Protein AF-R7HQL2-F1 (afdb_monomer_lite)

Structure (mmCIF, N/CA/C/O backbone):
data_AF-R7HQL2-F1
#
_entry.id   AF-R7HQL2-F1
#
loop_
_atom_site.group_PDB
_atom_site.id
_atom_site.type_symbol
_atom_site.label_atom_id
_atom_site.label_alt_id
_atom_site.label_comp_id
_atom_site.label_asym_id
_atom_site.label_entity_id
_atom_site.label_seq_id
_atom_site.pdbx_PDB_ins_code
_atom_site.Cartn_x
_atom_site.Cartn_y
_atom_site.Cartn_z
_atom_site.occupancy
_atom_site.B_iso_or_equiv
_atom_site.auth_seq_id
_atom_site.auth_comp_id
_atom_site.auth_asym_id
_atom_site.auth_atom_id
_atom_site.pdbx_PDB_model_num
ATOM 1 N N . MET A 1 1 ? 19.758 -9.794 13.393 1.00 43.59 1 MET A N 1
ATOM 2 C CA . MET A 1 1 ? 19.597 -8.686 12.432 1.00 43.59 1 MET A CA 1
ATOM 3 C C . MET A 1 1 ? 18.324 -8.993 11.682 1.00 43.59 1 MET A C 1
ATOM 5 O O . MET A 1 1 ? 18.218 -10.120 11.219 1.00 43.59 1 MET A O 1
ATOM 9 N N . SER A 1 2 ? 17.341 -8.094 11.691 1.00 53.44 2 SER A N 1
ATOM 10 C CA . SER A 1 2 ? 16.183 -8.263 10.809 1.00 53.44 2 SER A CA 1
ATOM 11 C C . SER A 1 2 ? 16.624 -7.909 9.401 1.00 53.44 2 SER A C 1
ATOM 13 O O . SER A 1 2 ? 17.198 -6.835 9.225 1.00 53.44 2 SER A O 1
ATOM 15 N N . ASN A 1 3 ? 16.401 -8.800 8.438 1.00 67.75 3 ASN A N 1
ATOM 16 C CA . ASN A 1 3 ? 16.536 -8.425 7.038 1.00 67.75 3 ASN A CA 1
ATOM 17 C C . ASN A 1 3 ? 15.423 -7.422 6.717 1.00 67.75 3 ASN A C 1
ATOM 19 O O . ASN A 1 3 ? 14.266 -7.624 7.100 1.00 67.75 3 ASN A O 1
ATOM 23 N N . ILE A 1 4 ? 15.805 -6.316 6.087 1.00 77.38 4 ILE A N 1
ATOM 24 C CA . ILE A 1 4 ? 14.865 -5.333 5.558 1.00 77.38 4 ILE A CA 1
ATOM 25 C C . ILE A 1 4 ? 14.249 -5.929 4.290 1.00 77.38 4 ILE A C 1
ATOM 27 O O . ILE A 1 4 ? 14.969 -6.489 3.460 1.00 77.38 4 ILE A O 1
ATOM 31 N N . CYS A 1 5 ? 12.928 -5.834 4.185 1.00 82.56 5 CYS A N 1
ATOM 32 C CA . CYS A 1 5 ? 12.165 -6.149 2.990 1.00 82.56 5 CYS A CA 1
ATOM 33 C C . CYS A 1 5 ? 11.564 -4.847 2.458 1.00 82.56 5 CYS A C 1
ATOM 35 O O . CYS A 1 5 ? 10.690 -4.254 3.104 1.00 82.56 5 CYS A O 1
ATOM 37 N N . ASP A 1 6 ? 12.049 -4.421 1.296 1.00 87.88 6 ASP A N 1
ATOM 38 C CA . ASP A 1 6 ? 11.462 -3.325 0.537 1.00 87.88 6 ASP A CA 1
ATOM 39 C C . ASP A 1 6 ? 10.371 -3.905 -0.351 1.00 87.88 6 ASP A C 1
ATOM 41 O O . ASP A 1 6 ? 10.589 -4.865 -1.082 1.00 87.88 6 ASP A O 1
ATOM 45 N N . THR A 1 7 ? 9.164 -3.365 -0.274 1.00 89.31 7 THR A N 1
ATOM 46 C CA . THR A 1 7 ? 8.042 -3.854 -1.074 1.00 89.31 7 THR A CA 1
ATOM 47 C C . THR A 1 7 ? 7.444 -2.713 -1.862 1.00 89.31 7 THR A C 1
ATOM 49 O O . THR A 1 7 ? 7.036 -1.707 -1.285 1.00 89.31 7 THR A O 1
ATOM 52 N N . GLN A 1 8 ? 7.366 -2.886 -3.177 1.00 91.00 8 GLN A N 1
ATOM 53 C CA . GLN A 1 8 ? 6.691 -1.944 -4.056 1.00 91.00 8 GLN A CA 1
ATOM 54 C C . GLN A 1 8 ? 5.278 -2.431 -4.342 1.00 91.00 8 GLN A C 1
ATOM 56 O O . GLN A 1 8 ? 5.103 -3.535 -4.855 1.00 91.00 8 GLN A O 1
ATOM 61 N N . TYR A 1 9 ? 4.294 -1.577 -4.081 1.00 91.31 9 TYR A N 1
ATOM 62 C CA . TYR A 1 9 ? 2.881 -1.824 -4.324 1.00 91.31 9 TYR A CA 1
ATOM 63 C C . TYR A 1 9 ? 2.376 -0.971 -5.480 1.00 91.31 9 TYR A C 1
ATOM 65 O O . TYR A 1 9 ? 2.745 0.192 -5.650 1.00 91.31 9 TYR A O 1
ATOM 73 N N . LYS A 1 10 ? 1.470 -1.560 -6.250 1.00 91.81 10 LYS A N 1
ATOM 74 C CA . LYS A 1 10 ? 0.679 -0.930 -7.297 1.00 91.81 10 LYS A CA 1
ATOM 75 C C . LYS A 1 10 ? -0.772 -1.301 -7.070 1.00 91.81 10 LYS A C 1
ATOM 77 O O . LYS A 1 10 ? -1.155 -2.467 -7.155 1.00 91.81 10 LYS A O 1
ATOM 82 N N . VAL A 1 11 ? -1.573 -0.294 -6.763 1.00 91.75 11 VAL A N 1
ATOM 83 C CA . VAL A 1 11 ? -2.959 -0.454 -6.352 1.00 91.75 11 VAL A CA 1
ATOM 84 C C . VAL A 1 11 ? -3.874 0.187 -7.378 1.00 91.75 11 VAL A C 1
ATOM 86 O O . VAL A 1 11 ? -3.782 1.379 -7.681 1.00 91.75 11 VAL A O 1
ATOM 89 N N . ARG A 1 12 ? -4.786 -0.629 -7.900 1.00 91.31 12 ARG A N 1
ATOM 90 C CA . ARG A 1 12 ? -5.940 -0.188 -8.684 1.00 91.31 12 ARG A CA 1
ATOM 91 C C . ARG A 1 12 ? -7.206 -0.365 -7.874 1.00 91.31 12 ARG A C 1
ATOM 93 O O . ARG A 1 12 ? -7.220 -1.065 -6.873 1.00 91.31 12 ARG A O 1
ATOM 100 N N . GLY A 1 13 ? -8.282 0.257 -8.324 1.00 88.19 13 GLY A N 1
ATOM 101 C CA . GLY A 1 13 ? -9.580 0.081 -7.702 1.00 88.19 13 GLY A CA 1
ATOM 102 C C . GLY A 1 13 ? -10.579 1.131 -8.136 1.00 88.19 13 GLY A C 1
ATOM 103 O O . GLY A 1 13 ? -10.385 1.829 -9.136 1.00 88.19 13 GLY A O 1
ATOM 104 N N . SER A 1 14 ? -11.654 1.263 -7.366 1.00 89.31 14 SER A N 1
ATOM 105 C CA . SER A 1 14 ? -12.582 2.372 -7.561 1.00 89.31 14 SER A CA 1
ATOM 106 C C . SER A 1 14 ? -11.877 3.710 -7.304 1.00 89.31 14 SER A C 1
ATOM 108 O O . SER A 1 14 ? -11.032 3.839 -6.415 1.00 89.31 14 SER A O 1
ATOM 110 N N . HIS A 1 15 ? -12.261 4.750 -8.050 1.00 88.38 15 HIS A N 1
ATOM 111 C CA . HIS A 1 15 ? -11.714 6.095 -7.844 1.00 88.38 15 HIS A CA 1
ATOM 112 C C . HIS A 1 15 ? -11.973 6.603 -6.417 1.00 88.38 15 HIS A C 1
ATOM 114 O O . HIS A 1 15 ? -11.171 7.358 -5.876 1.00 88.38 15 HIS A O 1
ATOM 120 N N . LYS A 1 16 ? -13.070 6.158 -5.790 1.00 90.50 16 LYS A N 1
ATOM 121 C CA . LYS A 1 16 ? -13.416 6.488 -4.407 1.00 90.50 16 LYS A CA 1
ATOM 122 C C . LYS A 1 16 ? -12.421 5.872 -3.421 1.00 90.50 16 LYS A C 1
ATOM 124 O O . LYS A 1 16 ? -11.8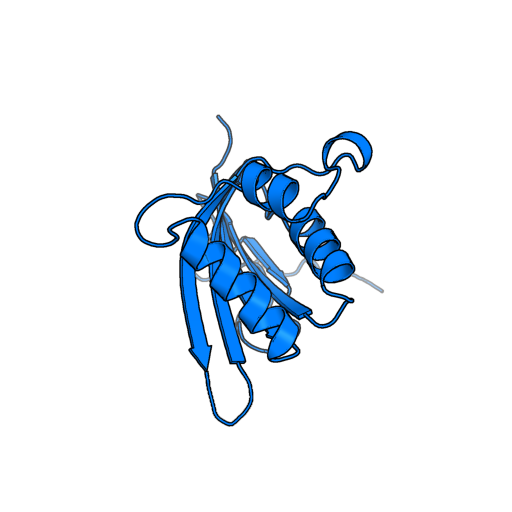84 6.608 -2.603 1.00 90.50 16 LYS A O 1
ATOM 129 N N . ALA A 1 17 ? -12.172 4.565 -3.508 1.00 91.19 17 ALA A N 1
ATOM 130 C CA . ALA A 1 17 ? -11.262 3.864 -2.603 1.00 91.19 17 ALA A CA 1
ATOM 131 C C . ALA A 1 17 ? -9.809 4.331 -2.785 1.00 91.19 17 ALA A C 1
ATOM 133 O O . ALA A 1 17 ? -9.117 4.594 -1.804 1.00 91.19 17 ALA A O 1
ATOM 134 N N . LEU A 1 18 ? -9.373 4.524 -4.035 1.00 91.62 18 LEU A N 1
ATOM 135 C CA . LEU A 1 18 ? -8.040 5.052 -4.337 1.00 91.62 18 LEU A CA 1
ATOM 136 C C . LEU A 1 18 ? -7.850 6.481 -3.830 1.00 91.62 18 LEU A C 1
ATOM 138 O O . LEU A 1 18 ? -6.831 6.783 -3.214 1.00 91.62 18 LEU A O 1
ATOM 142 N N . SER A 1 19 ? -8.833 7.354 -4.068 1.00 91.12 19 SER A N 1
ATOM 143 C CA . SER A 1 19 ? -8.766 8.741 -3.608 1.00 91.12 19 SER A CA 1
ATOM 144 C C . SER A 1 19 ? -8.792 8.826 -2.087 1.00 91.12 19 SER A C 1
ATOM 146 O O . SER A 1 19 ? -8.100 9.668 -1.526 1.00 91.12 19 SER A O 1
ATOM 148 N N . ASP A 1 20 ? -9.564 7.973 -1.408 1.00 93.62 20 ASP A N 1
ATOM 149 C CA . ASP A 1 20 ? -9.583 7.921 0.055 1.00 93.62 20 ASP A CA 1
ATOM 150 C C . ASP A 1 20 ? -8.202 7.558 0.613 1.00 93.62 20 ASP A C 1
ATOM 152 O O . ASP A 1 20 ? -7.626 8.331 1.380 1.00 93.62 20 ASP A O 1
ATOM 156 N N . LEU A 1 21 ? -7.617 6.454 0.134 1.00 93.50 21 LEU A N 1
ATOM 157 C CA . LEU A 1 21 ? -6.286 6.021 0.556 1.00 93.50 21 LEU A CA 1
ATOM 158 C C . LEU A 1 21 ? -5.217 7.079 0.246 1.00 93.50 21 LEU A C 1
ATOM 160 O O . LEU A 1 21 ? -4.428 7.437 1.121 1.00 93.50 21 LEU A O 1
ATOM 164 N N . TRP A 1 22 ? -5.214 7.639 -0.967 1.00 95.00 22 TRP A N 1
ATOM 165 C CA . TRP A 1 22 ? -4.268 8.689 -1.352 1.00 95.00 22 TRP A CA 1
ATOM 166 C C . TRP A 1 22 ? -4.394 9.946 -0.482 1.00 95.00 22 TRP A C 1
ATOM 168 O O . TRP A 1 22 ? -3.389 10.459 0.013 1.00 95.00 22 TRP A O 1
ATOM 178 N N . ASN A 1 23 ? -5.618 10.429 -0.248 1.00 94.00 23 ASN A N 1
ATOM 179 C CA . ASN A 1 23 ? -5.858 11.609 0.583 1.00 94.00 23 ASN A CA 1
ATOM 180 C C . ASN A 1 23 ? -5.416 11.378 2.033 1.00 94.00 23 ASN A C 1
ATOM 182 O O . ASN A 1 23 ? -4.849 12.285 2.647 1.00 94.00 23 ASN A O 1
ATOM 186 N N . THR A 1 24 ? -5.619 10.174 2.570 1.00 95.06 24 THR A N 1
ATOM 187 C CA . THR A 1 24 ? -5.125 9.789 3.898 1.00 95.06 24 THR A CA 1
ATOM 188 C C . THR A 1 24 ? -3.599 9.821 3.953 1.00 95.06 24 THR A C 1
ATOM 190 O O . THR A 1 24 ? -3.032 10.433 4.861 1.00 95.06 24 THR A O 1
ATOM 193 N N . LEU A 1 25 ? -2.911 9.249 2.960 1.00 94.19 25 LEU A N 1
ATOM 194 C CA . LEU A 1 25 ? -1.446 9.287 2.887 1.00 94.19 25 LEU A 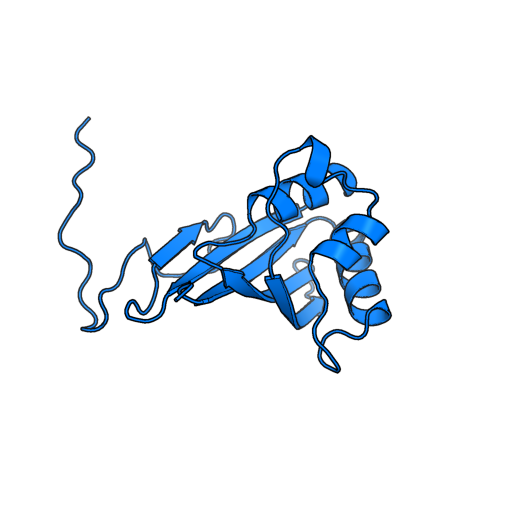CA 1
ATOM 195 C C . LEU A 1 25 ? -0.915 10.727 2.776 1.00 94.19 25 LEU A C 1
ATOM 197 O O . LEU A 1 25 ? 0.033 11.097 3.476 1.00 94.19 25 LEU A O 1
ATOM 201 N N . GLN A 1 26 ? -1.562 11.570 1.968 1.00 94.44 26 GLN A N 1
ATOM 202 C CA . GLN A 1 26 ? -1.248 12.999 1.862 1.00 94.44 26 GLN A CA 1
ATOM 203 C C . GLN A 1 26 ? -1.455 13.734 3.194 1.00 94.44 26 GLN A C 1
ATOM 205 O O . GLN A 1 26 ? -0.579 14.483 3.627 1.00 94.44 26 GLN A O 1
ATOM 210 N N . MET A 1 27 ? -2.565 13.480 3.896 1.00 94.50 27 MET A N 1
ATOM 211 C CA . MET A 1 27 ? -2.837 14.048 5.223 1.00 94.50 27 MET A CA 1
ATOM 212 C C . MET A 1 27 ? -1.770 13.640 6.246 1.00 94.50 27 MET A C 1
ATOM 214 O O . MET A 1 27 ? -1.367 14.439 7.095 1.00 94.50 27 MET A O 1
ATOM 218 N N . MET A 1 28 ? -1.282 12.403 6.151 1.00 94.00 28 MET A N 1
ATOM 219 C CA . MET A 1 28 ? -0.202 11.895 6.991 1.00 94.00 28 MET A CA 1
ATOM 220 C C . MET A 1 28 ? 1.179 12.415 6.585 1.00 94.00 28 MET A C 1
ATOM 222 O O . MET A 1 28 ? 2.119 12.248 7.360 1.00 94.00 28 MET A O 1
ATOM 226 N N . G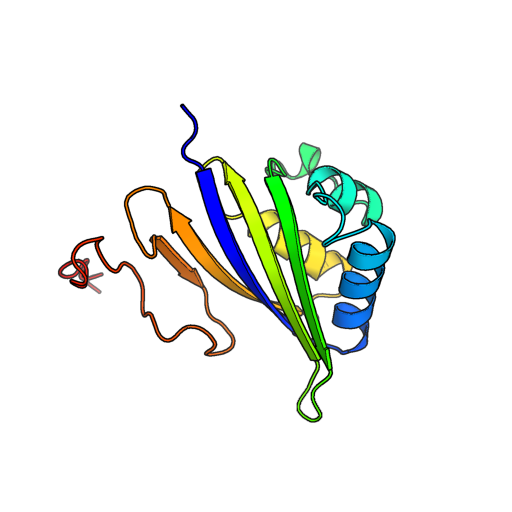LY A 1 29 ? 1.306 13.113 5.454 1.00 91.88 29 GLY A N 1
ATOM 227 C CA . GLY A 1 29 ? 2.545 13.735 4.992 1.00 91.88 29 GLY A CA 1
ATOM 228 C C . GLY A 1 29 ? 3.494 12.779 4.271 1.00 91.88 29 GLY A C 1
ATOM 229 O O . GLY A 1 29 ? 4.710 12.957 4.382 1.00 91.88 29 GLY A O 1
ATOM 230 N N . VAL A 1 30 ? 2.954 11.787 3.552 1.00 88.69 30 VAL A N 1
ATOM 231 C CA . VAL A 1 30 ? 3.740 10.907 2.672 1.00 88.69 30 VAL A CA 1
ATOM 232 C C . VAL A 1 30 ? 4.630 11.739 1.732 1.00 88.69 30 VAL A C 1
ATOM 234 O O . VAL A 1 30 ? 4.263 12.851 1.347 1.00 88.69 30 VAL A O 1
ATOM 237 N N . ASN A 1 31 ? 5.828 11.244 1.411 1.00 84.00 31 ASN A N 1
ATOM 238 C CA . ASN A 1 31 ? 6.910 11.937 0.680 1.00 84.00 31 ASN A CA 1
ATOM 239 C C . ASN A 1 31 ? 7.628 13.072 1.437 1.00 84.00 31 ASN A C 1
ATOM 241 O O . ASN A 1 31 ? 8.702 13.492 1.013 1.00 84.00 31 ASN A O 1
ATOM 245 N N . SER A 1 32 ? 7.076 13.580 2.545 1.00 87.50 32 SER A N 1
ATOM 246 C CA . SER A 1 32 ? 7.792 14.507 3.445 1.00 87.50 32 SER A CA 1
ATOM 247 C C . SER A 1 32 ? 8.340 13.808 4.688 1.00 87.50 32 SER A C 1
ATOM 249 O O . SER A 1 32 ? 9.317 14.266 5.279 1.00 87.50 32 SER A O 1
ATOM 251 N N . LYS A 1 33 ? 7.684 12.726 5.110 1.00 90.69 33 LYS A N 1
ATOM 252 C CA . LYS A 1 33 ? 8.097 11.855 6.209 1.00 90.69 33 LYS A CA 1
ATOM 253 C C . LYS A 1 33 ? 7.503 10.464 6.022 1.00 90.69 33 LYS A C 1
ATOM 255 O O . LYS A 1 33 ? 6.500 10.300 5.326 1.00 90.69 33 LYS A O 1
ATOM 260 N N . ASP A 1 34 ? 8.065 9.518 6.754 1.00 92.06 34 ASP A N 1
ATOM 261 C CA . ASP A 1 34 ? 7.591 8.143 6.775 1.00 92.06 34 ASP A CA 1
ATOM 262 C C . ASP A 1 34 ? 6.202 8.037 7.415 1.00 92.06 34 ASP A C 1
ATOM 264 O O . ASP A 1 34 ? 5.938 8.556 8.512 1.00 92.06 34 ASP A O 1
ATOM 268 N N . VAL A 1 35 ? 5.309 7.326 6.732 1.00 93.44 35 VAL A N 1
ATOM 269 C CA . VAL A 1 35 ? 3.974 6.989 7.224 1.00 93.44 35 VAL A CA 1
ATOM 270 C C . VAL A 1 35 ? 4.019 5.588 7.814 1.00 93.44 35 VAL A C 1
ATOM 272 O O . VAL A 1 35 ? 4.014 4.586 7.107 1.00 93.44 35 VAL A O 1
ATOM 275 N N . TYR A 1 36 ? 4.071 5.512 9.139 1.00 92.06 36 TYR A N 1
ATOM 276 C CA . TYR A 1 36 ? 4.098 4.239 9.853 1.00 92.06 36 TYR A CA 1
ATOM 277 C C . TYR A 1 36 ? 2.784 3.468 9.684 1.00 92.06 36 TYR A C 1
ATOM 279 O O . TYR A 1 36 ? 1.708 4.022 9.930 1.00 92.06 36 TYR A O 1
ATOM 287 N N . LEU A 1 37 ? 2.875 2.175 9.360 1.00 91.69 37 LEU A N 1
ATOM 288 C CA . LEU A 1 37 ? 1.705 1.330 9.088 1.00 91.69 37 LEU A CA 1
ATOM 289 C C . LEU A 1 37 ? 0.760 1.225 10.291 1.00 91.69 37 LEU A C 1
ATOM 291 O O . LEU A 1 37 ? -0.452 1.236 10.116 1.00 91.69 37 LEU A O 1
ATOM 295 N N . TYR A 1 38 ? 1.286 1.229 11.520 1.00 90.31 38 TYR A N 1
ATOM 296 C CA . TYR A 1 38 ? 0.442 1.214 12.720 1.00 90.31 38 TYR A CA 1
ATOM 297 C C . TYR A 1 38 ? -0.444 2.468 12.843 1.00 90.31 38 TYR A C 1
ATOM 299 O O . TYR A 1 38 ? -1.587 2.365 13.273 1.00 90.31 38 TYR A O 1
ATOM 307 N N . LYS A 1 39 ? 0.036 3.648 12.419 1.00 92.69 39 LYS A N 1
ATOM 308 C CA . LYS A 1 39 ? -0.775 4.881 12.422 1.00 92.69 39 LYS A CA 1
ATOM 309 C C . LYS A 1 39 ? -1.842 4.850 11.339 1.00 92.69 39 LYS A C 1
ATOM 311 O O . LYS A 1 39 ? -2.930 5.388 11.527 1.00 92.69 39 LYS A O 1
ATOM 316 N N . LEU A 1 40 ? -1.518 4.238 10.200 1.00 92.88 40 LEU A N 1
ATOM 317 C CA . LEU A 1 40 ? -2.477 4.014 9.128 1.00 92.88 40 LEU A CA 1
ATOM 318 C C . LEU A 1 40 ? -3.581 3.052 9.591 1.00 92.88 40 LEU A C 1
ATOM 320 O O . LEU A 1 40 ? -4.758 3.343 9.399 1.00 92.88 40 LEU A O 1
ATOM 324 N N . ALA A 1 41 ? -3.214 1.975 10.290 1.00 91.38 41 ALA A N 1
ATOM 325 C CA . ALA A 1 41 ? -4.159 1.057 10.918 1.00 91.38 41 ALA A CA 1
ATOM 326 C C . ALA A 1 41 ? -5.077 1.760 11.930 1.00 91.38 41 ALA A C 1
ATOM 328 O O . ALA A 1 41 ? -6.293 1.602 11.859 1.00 91.38 41 ALA A O 1
ATOM 329 N N . GLU A 1 42 ? -4.517 2.585 12.824 1.00 92.12 42 GLU A N 1
ATOM 330 C CA . GLU A 1 42 ? -5.289 3.383 13.789 1.00 92.12 42 GLU A CA 1
ATOM 331 C C . GLU A 1 42 ? -6.284 4.324 13.096 1.00 92.12 42 GLU A C 1
ATOM 333 O O . GLU A 1 42 ? -7.421 4.456 13.548 1.00 92.12 42 GLU A O 1
ATOM 338 N N . HIS A 1 43 ? -5.886 4.951 11.984 1.00 93.00 43 HIS A N 1
ATOM 339 C CA . HIS A 1 43 ? -6.756 5.846 11.218 1.00 93.00 43 HIS A CA 1
ATOM 340 C C . HIS A 1 43 ? -7.964 5.120 10.616 1.00 93.00 43 HIS A C 1
ATOM 342 O O . HIS A 1 43 ? -9.078 5.636 10.670 1.00 93.00 43 HIS A O 1
ATOM 348 N N . TYR A 1 44 ? -7.748 3.914 10.087 1.00 91.62 44 TYR A N 1
ATOM 349 C CA . TYR A 1 44 ? -8.803 3.078 9.512 1.00 91.62 44 TYR A CA 1
ATOM 350 C C . TYR A 1 44 ? -9.539 2.208 10.546 1.00 91.62 44 TYR A C 1
ATOM 352 O O . TYR A 1 44 ? -10.490 1.513 10.194 1.00 91.62 44 TYR A O 1
ATOM 360 N N . GLY A 1 45 ? -9.142 2.258 11.823 1.00 90.94 45 GLY A N 1
ATOM 361 C CA . GLY A 1 45 ? -9.752 1.470 12.897 1.00 90.94 45 GLY A CA 1
ATOM 362 C C . GLY A 1 45 ? -9.482 -0.036 12.796 1.00 90.94 45 GLY A C 1
ATOM 363 O O . GLY A 1 45 ? -10.316 -0.830 13.228 1.00 90.94 45 GLY A O 1
ATOM 364 N N . ILE A 1 46 ? -8.348 -0.434 12.212 1.00 89.31 46 ILE A N 1
ATOM 365 C CA . ILE A 1 46 ? -7.972 -1.840 12.008 1.00 89.31 46 ILE A CA 1
ATOM 366 C C . ILE A 1 46 ? -7.301 -2.378 13.275 1.00 89.31 46 ILE A C 1
ATOM 368 O O . ILE A 1 46 ? -6.203 -1.953 13.643 1.00 89.31 46 ILE A O 1
ATOM 372 N N . ASP A 1 47 ? -7.939 -3.353 13.924 1.00 86.94 47 ASP A N 1
ATOM 373 C CA . ASP A 1 47 ? -7.394 -4.013 15.112 1.00 86.94 47 ASP A CA 1
ATOM 374 C C . ASP A 1 47 ? -6.341 -5.064 14.725 1.00 86.94 47 ASP A C 1
ATOM 376 O O . ASP A 1 47 ? -6.621 -6.252 14.529 1.00 86.94 47 ASP A O 1
ATOM 380 N N . CYS A 1 48 ? -5.101 -4.598 14.586 1.00 82.12 48 CYS A N 1
ATOM 381 C CA . CYS A 1 48 ? -3.966 -5.433 14.200 1.00 82.12 48 CYS A CA 1
ATOM 382 C C . CYS A 1 48 ? -3.531 -6.387 15.322 1.00 82.12 48 CYS A C 1
ATOM 384 O O . CYS A 1 48 ? -3.026 -7.472 15.033 1.00 82.12 48 CYS A O 1
ATOM 386 N N . GLU A 1 49 ? -3.743 -6.017 16.592 1.00 79.44 49 GLU A N 1
ATOM 387 C CA . GLU A 1 49 ? -3.392 -6.862 17.739 1.00 79.44 49 GLU A CA 1
ATOM 388 C C . GLU A 1 49 ? -4.327 -8.065 17.833 1.00 79.44 49 GLU A C 1
ATOM 390 O O . GLU A 1 49 ? -3.864 -9.197 17.983 1.00 79.44 49 GLU A O 1
ATOM 395 N N . HIS A 1 50 ? -5.634 -7.838 17.687 1.00 78.56 50 HIS A N 1
ATOM 396 C CA . HIS A 1 50 ? -6.616 -8.916 17.705 1.00 78.56 50 HIS A CA 1
ATOM 397 C C . HIS A 1 50 ? -6.512 -9.819 16.472 1.00 78.56 50 HIS A C 1
ATOM 399 O O . HIS A 1 50 ? -6.701 -11.031 16.575 1.00 78.56 50 HIS A O 1
ATOM 405 N N . SER A 1 51 ? -6.161 -9.242 15.320 1.00 76.19 51 SER A N 1
ATOM 406 C CA . SER A 1 51 ? -6.014 -9.974 14.055 1.00 76.19 51 SER A CA 1
ATOM 407 C C . SER A 1 51 ? -4.663 -10.689 13.917 1.00 76.19 51 SER A C 1
ATOM 409 O O . SER A 1 51 ? -4.474 -11.466 12.986 1.00 76.19 51 SER A O 1
ATOM 411 N N . GLY A 1 52 ? -3.714 -10.444 14.830 1.00 78.94 52 GLY A N 1
ATOM 412 C CA . GLY A 1 52 ? -2.365 -11.012 14.764 1.00 78.94 52 GLY A CA 1
ATOM 413 C C . GLY A 1 52 ? -1.543 -10.515 13.568 1.00 78.94 52 GLY A C 1
ATOM 414 O O . GLY A 1 52 ? -0.622 -11.206 13.135 1.00 78.94 52 GLY A O 1
ATOM 415 N N . ILE A 1 53 ? -1.875 -9.339 13.026 1.00 82.06 53 ILE A N 1
ATOM 416 C CA . ILE A 1 53 ? -1.250 -8.773 11.826 1.00 82.06 53 ILE A CA 1
ATOM 417 C C . ILE A 1 53 ? -0.039 -7.932 12.226 1.00 82.06 53 ILE A C 1
ATOM 419 O O . ILE A 1 53 ? -0.108 -7.061 13.097 1.00 82.06 53 ILE A O 1
ATOM 423 N N . SER A 1 54 ? 1.091 -8.171 11.561 1.00 80.62 54 SER A N 1
ATOM 424 C CA . SER A 1 54 ? 2.284 -7.347 11.738 1.00 80.62 54 SER A CA 1
ATOM 425 C C . SER A 1 54 ? 2.140 -6.031 10.976 1.00 80.62 54 SER A C 1
ATOM 427 O O . SER A 1 54 ? 2.064 -6.021 9.755 1.00 80.62 54 SER A O 1
ATOM 429 N N . VAL A 1 55 ? 2.186 -4.912 11.699 1.00 82.19 55 VAL A N 1
ATOM 430 C CA . VAL A 1 55 ? 2.266 -3.547 11.137 1.00 82.19 55 VAL A CA 1
ATOM 431 C C . VAL A 1 55 ? 3.643 -2.917 11.363 1.00 82.19 55 VAL A C 1
ATOM 433 O O . VAL A 1 55 ? 3.793 -1.708 11.556 1.00 82.19 55 VAL A O 1
ATOM 436 N N . ARG A 1 56 ? 4.680 -3.761 11.401 1.00 81.88 56 ARG A N 1
ATOM 437 C CA . ARG A 1 56 ? 6.073 -3.344 11.591 1.00 81.88 56 ARG A CA 1
ATOM 438 C C . ARG A 1 56 ? 6.672 -2.895 10.261 1.00 81.88 56 ARG A C 1
ATOM 440 O O . ARG A 1 56 ? 7.372 -3.658 9.604 1.00 81.88 56 ARG A O 1
ATOM 447 N N . GLY A 1 57 ? 6.400 -1.647 9.906 1.00 88.56 57 GLY A N 1
ATOM 448 C CA . GLY A 1 57 ? 6.939 -1.014 8.711 1.00 88.56 57 GLY A CA 1
ATOM 449 C C . GLY A 1 57 ? 6.421 0.405 8.527 1.00 88.56 57 GLY A C 1
ATOM 450 O O . GLY A 1 57 ? 5.655 0.930 9.349 1.00 88.56 57 GLY A O 1
ATOM 451 N N . HIS A 1 58 ? 6.849 1.027 7.441 1.00 92.50 58 HIS A N 1
ATOM 452 C CA . HIS A 1 58 ? 6.401 2.354 7.053 1.00 92.50 58 HIS A CA 1
ATOM 453 C C . HIS A 1 58 ? 6.389 2.510 5.534 1.00 92.50 58 HIS A C 1
ATOM 455 O O . HIS A 1 58 ? 7.161 1.868 4.830 1.00 92.50 58 HIS A O 1
ATOM 461 N N . ILE A 1 59 ? 5.507 3.378 5.048 1.00 93.75 59 ILE A N 1
ATOM 462 C CA . ILE A 1 59 ? 5.497 3.862 3.670 1.00 93.75 59 ILE A CA 1
ATOM 463 C C . ILE A 1 59 ? 6.415 5.083 3.622 1.00 93.75 59 ILE A C 1
ATOM 465 O O . ILE A 1 59 ? 6.141 6.080 4.299 1.00 93.75 59 ILE A O 1
ATOM 469 N N . TYR A 1 60 ? 7.491 5.012 2.844 1.00 91.50 60 TYR A N 1
ATOM 470 C CA . TYR A 1 60 ? 8.434 6.128 2.680 1.00 91.50 60 TYR A CA 1
ATOM 471 C C . TYR A 1 60 ? 8.193 6.915 1.384 1.00 91.50 60 TYR A C 1
ATOM 473 O O . TYR A 1 60 ? 8.595 8.074 1.275 1.00 91.50 60 TYR A O 1
ATOM 481 N N . TRP A 1 61 ? 7.498 6.320 0.411 1.00 93.94 61 TRP A N 1
ATOM 482 C CA . TRP A 1 61 ? 7.200 6.949 -0.872 1.00 93.94 61 TRP A CA 1
ATOM 483 C C . TRP A 1 61 ? 5.830 6.525 -1.399 1.00 93.94 61 TRP A C 1
ATOM 485 O O . TRP A 1 61 ? 5.448 5.363 -1.269 1.00 93.94 61 TRP A O 1
ATOM 495 N N . ALA A 1 62 ? 5.095 7.466 -1.994 1.00 94.69 62 ALA A N 1
ATOM 496 C CA . ALA A 1 62 ? 3.849 7.187 -2.699 1.00 94.69 62 ALA A CA 1
ATOM 497 C C . ALA A 1 62 ? 3.572 8.202 -3.817 1.00 94.69 62 ALA A C 1
ATOM 499 O O . ALA A 1 62 ? 3.824 9.401 -3.674 1.00 94.69 62 ALA A O 1
ATOM 500 N N . GLU A 1 63 ? 2.954 7.736 -4.893 1.00 93.81 63 GLU A N 1
ATOM 501 C CA . GLU A 1 63 ? 2.543 8.525 -6.048 1.00 93.81 63 GLU A CA 1
ATOM 502 C C . GLU A 1 63 ? 1.167 8.077 -6.536 1.00 93.81 63 GLU A C 1
ATOM 504 O O . GLU A 1 63 ? 0.865 6.885 -6.596 1.00 93.81 63 GLU A O 1
ATOM 509 N N . PHE A 1 64 ? 0.328 9.046 -6.895 1.00 92.81 64 PHE A N 1
ATOM 510 C CA . PHE A 1 64 ? -0.991 8.794 -7.454 1.00 92.81 64 PHE A CA 1
ATOM 511 C C . PHE A 1 64 ? -1.080 9.343 -8.873 1.00 92.81 64 PHE A C 1
ATOM 513 O O . PHE A 1 64 ? -0.957 10.548 -9.098 1.00 92.81 64 PHE A O 1
ATOM 520 N N . GLU A 1 65 ? -1.339 8.450 -9.819 1.00 90.06 65 GLU A N 1
ATOM 521 C CA . GLU A 1 65 ? -1.591 8.775 -11.214 1.00 90.06 65 GLU A CA 1
ATOM 522 C C . GLU A 1 65 ? -3.091 8.691 -11.498 1.00 90.06 65 GLU A C 1
ATOM 524 O O . GLU A 1 65 ? -3.680 7.608 -11.499 1.00 90.06 65 GLU A O 1
ATOM 529 N N . ASP A 1 66 ? -3.715 9.832 -11.782 1.00 83.06 66 ASP A N 1
ATOM 530 C CA . ASP A 1 66 ? -5.101 9.876 -12.246 1.00 83.06 66 ASP A CA 1
ATOM 531 C C . ASP A 1 66 ? -5.134 9.817 -13.781 1.00 83.06 66 ASP A C 1
ATOM 533 O O . ASP A 1 66 ? -5.041 10.835 -14.473 1.00 83.06 66 ASP A O 1
ATOM 537 N N . ASN A 1 67 ? -5.203 8.601 -14.327 1.00 73.81 67 ASN A N 1
ATOM 538 C CA . ASN A 1 67 ? -5.251 8.366 -15.768 1.00 73.81 67 ASN A CA 1
ATOM 539 C C . ASN A 1 67 ? -6.698 8.186 -16.257 1.00 73.81 67 ASN A C 1
ATOM 541 O O . ASN A 1 67 ? -7.588 7.751 -15.528 1.00 73.81 67 ASN A O 1
ATOM 545 N N . LYS A 1 68 ? -6.941 8.469 -17.546 1.00 66.44 68 LYS A N 1
ATOM 546 C CA . LYS A 1 68 ? -8.273 8.319 -18.172 1.00 66.44 68 LYS A CA 1
ATOM 547 C C . LYS A 1 68 ? -8.824 6.889 -18.111 1.00 66.44 68 LYS A C 1
ATOM 549 O O . LYS A 1 68 ? -10.038 6.717 -18.152 1.00 66.44 68 LYS A O 1
ATOM 554 N N . ASP A 1 69 ? -7.938 5.901 -18.011 1.00 66.75 69 ASP A N 1
ATOM 555 C CA . ASP A 1 69 ? -8.258 4.471 -17.934 1.00 66.75 69 ASP A CA 1
ATOM 556 C C . ASP A 1 69 ? -8.423 3.964 -16.485 1.00 66.75 69 ASP A C 1
ATOM 558 O O . ASP A 1 69 ? -8.628 2.771 -16.264 1.00 66.75 69 ASP A O 1
ATOM 562 N N . GLY A 1 70 ? -8.350 4.863 -15.496 1.00 70.56 70 GLY A N 1
ATOM 563 C CA . GLY A 1 70 ? -8.449 4.563 -14.068 1.00 70.56 70 GLY A CA 1
ATOM 564 C C . GLY A 1 70 ? -7.252 5.090 -13.275 1.00 70.56 70 GLY A C 1
ATOM 565 O O . GLY A 1 70 ? -6.155 5.252 -13.812 1.00 70.56 70 GLY A O 1
ATOM 566 N N . GLY A 1 71 ? -7.472 5.347 -11.984 1.00 86.12 71 GLY A N 1
ATOM 567 C CA . GLY A 1 71 ? -6.409 5.760 -11.072 1.00 86.12 71 GLY A CA 1
ATOM 568 C C . GLY A 1 71 ? -5.436 4.614 -10.779 1.00 86.12 71 GLY A C 1
ATOM 569 O O . GLY A 1 71 ? -5.840 3.450 -10.706 1.00 86.12 71 GLY A O 1
ATOM 570 N N . LEU A 1 72 ? -4.161 4.945 -10.598 1.00 91.44 72 LEU A N 1
ATOM 571 C CA . LEU A 1 72 ? -3.123 4.037 -10.122 1.00 91.44 72 LEU A CA 1
ATOM 572 C C . LEU A 1 72 ? -2.425 4.685 -8.928 1.00 91.44 72 LEU A C 1
ATOM 574 O O . LEU A 1 72 ? -1.845 5.759 -9.053 1.00 91.44 72 LEU A O 1
ATOM 578 N N . LEU A 1 73 ? -2.477 4.023 -7.776 1.00 93.25 73 LEU A N 1
ATOM 579 C CA . LEU A 1 73 ? -1.710 4.415 -6.602 1.00 93.25 73 LEU A CA 1
ATOM 580 C C . LEU A 1 73 ? -0.498 3.492 -6.486 1.00 93.25 73 LEU A C 1
ATOM 582 O O . LEU A 1 73 ? -0.657 2.286 -6.313 1.00 93.25 73 LEU A O 1
ATOM 586 N N . SER A 1 74 ? 0.698 4.058 -6.569 1.00 93.94 74 SER A N 1
ATOM 587 C CA . SER A 1 74 ? 1.951 3.338 -6.348 1.00 93.94 74 SER A CA 1
ATOM 588 C C . SER A 1 74 ? 2.556 3.785 -5.026 1.00 93.94 74 SER A C 1
ATOM 590 O O . SER A 1 74 ? 2.567 4.977 -4.730 1.00 93.94 74 SER A O 1
ATOM 592 N N . PHE A 1 75 ? 3.048 2.856 -4.216 1.00 93.62 75 PHE A N 1
ATOM 593 C CA . PHE A 1 75 ? 3.755 3.198 -2.984 1.00 93.62 75 PHE A CA 1
ATOM 594 C C . PHE A 1 75 ? 4.752 2.118 -2.603 1.00 93.62 75 PHE A C 1
ATOM 596 O O . PHE A 1 75 ? 4.549 0.944 -2.903 1.00 93.62 75 PHE A O 1
ATOM 603 N N . ASP A 1 76 ? 5.796 2.525 -1.893 1.00 92.50 76 ASP A N 1
ATOM 604 C CA . ASP A 1 76 ? 6.838 1.623 -1.428 1.00 92.50 76 ASP A CA 1
ATOM 605 C C . ASP A 1 76 ? 6.857 1.579 0.105 1.00 92.50 76 ASP A C 1
ATOM 607 O O . ASP A 1 76 ? 6.713 2.609 0.779 1.00 92.50 76 ASP A O 1
ATOM 611 N N . THR A 1 77 ? 7.041 0.380 0.658 1.00 91.56 77 THR A N 1
ATOM 612 C CA . THR A 1 77 ? 7.175 0.159 2.101 1.00 91.56 77 THR A CA 1
ATOM 613 C C . THR A 1 77 ? 8.506 -0.463 2.458 1.00 91.56 77 THR A C 1
ATOM 615 O O . THR A 1 77 ? 8.918 -1.420 1.809 1.00 91.56 77 THR A O 1
ATOM 618 N N . GLU A 1 78 ? 9.065 -0.037 3.585 1.00 89.62 78 GLU A N 1
ATOM 619 C CA . GLU A 1 78 ? 10.127 -0.763 4.275 1.00 89.62 78 GLU A CA 1
ATOM 620 C C . GLU A 1 78 ? 9.518 -1.547 5.449 1.00 89.62 78 GLU A C 1
ATOM 622 O O . GLU A 1 78 ? 8.805 -0.989 6.297 1.00 89.62 78 GLU A O 1
ATOM 627 N N . SER A 1 79 ? 9.785 -2.850 5.506 1.00 84.69 79 SER A N 1
ATOM 628 C CA . SER A 1 79 ? 9.256 -3.762 6.526 1.00 84.69 79 SER A CA 1
ATOM 629 C C . SER A 1 79 ? 10.296 -4.796 6.965 1.00 84.69 79 SER A C 1
ATOM 631 O O . SER A 1 79 ? 11.380 -4.914 6.391 1.00 84.69 79 SER A O 1
ATOM 633 N N . ALA A 1 80 ? 10.001 -5.536 8.036 1.00 78.44 80 ALA A N 1
ATOM 634 C CA . ALA A 1 80 ? 10.885 -6.595 8.511 1.00 78.44 80 ALA A CA 1
ATOM 635 C C . ALA A 1 80 ? 10.505 -7.945 7.883 1.00 78.44 80 ALA A C 1
ATOM 637 O O . ALA A 1 80 ? 9.422 -8.456 8.158 1.00 78.44 80 ALA A O 1
ATOM 638 N N . TRP A 1 81 ? 11.449 -8.559 7.164 1.00 69.38 81 TRP A N 1
ATOM 639 C CA . TRP A 1 81 ? 11.397 -9.919 6.600 1.00 69.38 81 TRP A CA 1
ATOM 640 C C . TRP A 1 81 ? 10.414 -10.185 5.447 1.00 69.38 81 TRP A C 1
ATOM 642 O O . TRP A 1 81 ? 10.744 -11.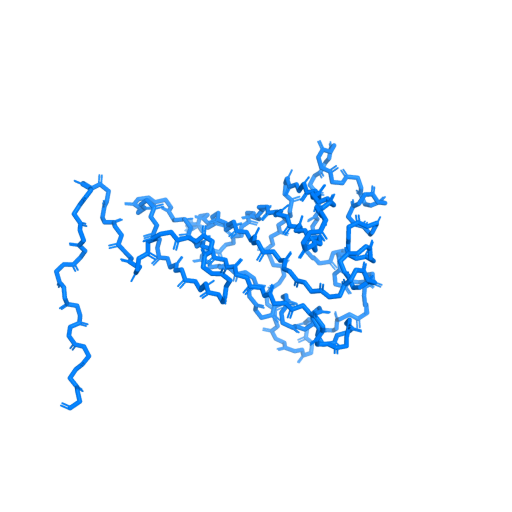018 4.612 1.00 69.38 81 TRP A O 1
ATOM 652 N N . THR A 1 82 ? 9.247 -9.541 5.388 1.00 74.62 82 THR A N 1
ATOM 653 C CA . THR A 1 82 ? 8.211 -9.792 4.362 1.00 74.62 82 THR A CA 1
ATOM 654 C C . THR A 1 82 ? 7.265 -8.600 4.229 1.00 74.62 82 THR A C 1
ATOM 656 O O . THR A 1 82 ? 7.164 -7.799 5.163 1.00 74.62 82 THR A O 1
ATOM 659 N N . ALA A 1 83 ? 6.562 -8.513 3.098 1.00 78.50 83 ALA A N 1
ATOM 660 C CA . ALA A 1 83 ? 5.507 -7.552 2.828 1.00 78.50 83 ALA A CA 1
ATOM 661 C C . ALA A 1 83 ? 4.438 -7.522 3.925 1.00 78.50 83 ALA A C 1
ATOM 663 O O . ALA A 1 83 ? 4.226 -8.455 4.696 1.00 78.50 83 ALA A O 1
ATOM 664 N N . CYS A 1 84 ? 3.722 -6.405 3.972 1.00 83.81 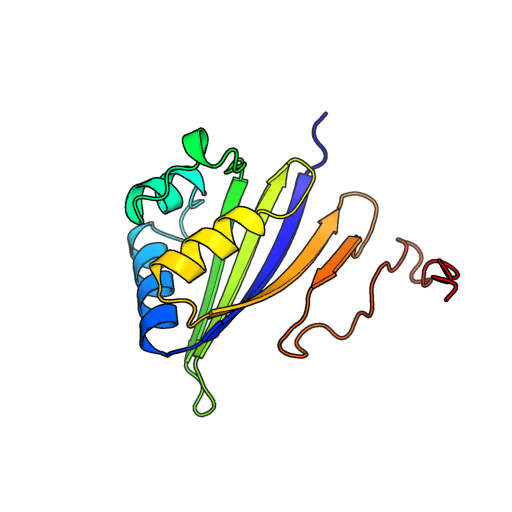84 CYS A N 1
ATOM 665 C CA . CYS A 1 84 ? 2.592 -6.204 4.870 1.00 83.81 84 CYS A CA 1
ATOM 666 C C . CYS A 1 84 ? 1.268 -6.482 4.137 1.00 83.81 84 CYS A C 1
ATOM 668 O O . CYS A 1 84 ? 0.302 -5.737 4.297 1.00 83.81 84 CYS A O 1
ATOM 670 N N . ASP A 1 85 ? 1.232 -7.537 3.323 1.00 82.56 85 ASP A N 1
ATOM 671 C CA . ASP A 1 85 ? 0.096 -7.961 2.493 1.00 82.56 85 ASP A CA 1
ATOM 672 C C . ASP A 1 85 ? -1.185 -8.138 3.320 1.00 82.56 85 ASP A C 1
ATOM 674 O O . ASP A 1 85 ? -2.202 -7.514 3.024 1.00 82.56 85 ASP A O 1
ATOM 678 N N . LEU A 1 86 ? -1.105 -8.853 4.448 1.00 86.38 86 LEU A N 1
ATOM 679 C CA . LEU A 1 86 ? -2.245 -9.072 5.346 1.00 86.38 86 LEU A CA 1
ATOM 680 C C . LEU A 1 86 ? -2.846 -7.764 5.881 1.00 86.38 86 LEU A C 1
ATOM 682 O O . LEU A 1 86 ? -4.056 -7.665 6.087 1.00 86.38 86 LEU A O 1
ATOM 686 N N . PHE A 1 87 ? -2.010 -6.750 6.122 1.00 89.50 87 PHE A N 1
ATOM 687 C CA . PHE A 1 87 ? -2.487 -5.435 6.547 1.00 89.50 87 PHE A CA 1
ATOM 688 C C . PHE A 1 87 ? -3.229 -4.726 5.410 1.00 89.50 87 PHE A C 1
ATOM 690 O O . PHE A 1 87 ? -4.302 -4.161 5.633 1.00 89.50 87 PHE A O 1
ATOM 697 N N . PHE A 1 88 ? -2.684 -4.769 4.195 1.00 89.44 88 PHE A N 1
ATOM 698 C CA . PHE A 1 88 ? -3.315 -4.148 3.036 1.00 89.44 88 PHE A CA 1
ATOM 699 C C . PHE A 1 88 ? -4.604 -4.866 2.606 1.00 89.44 88 PHE A C 1
ATOM 701 O O . PHE A 1 88 ? -5.535 -4.199 2.155 1.00 89.44 88 PHE A O 1
ATOM 708 N N . ASP A 1 89 ? -4.723 -6.170 2.854 1.00 89.19 89 ASP A N 1
ATOM 709 C CA . ASP A 1 89 ? -5.970 -6.923 2.697 1.00 89.19 89 ASP A CA 1
ATOM 710 C C . ASP A 1 89 ? -7.057 -6.469 3.680 1.00 89.19 89 ASP A C 1
ATOM 712 O O . ASP A 1 89 ? -8.213 -6.281 3.293 1.00 89.19 89 ASP A O 1
ATOM 716 N N . GLU A 1 90 ? -6.714 -6.257 4.955 1.00 90.25 90 GLU A N 1
ATOM 717 C CA . GLU A 1 90 ? -7.659 -5.689 5.929 1.00 90.25 90 GLU A CA 1
ATOM 718 C C . GLU A 1 90 ? -8.044 -4.251 5.580 1.00 90.25 90 GLU A C 1
ATOM 720 O O . GLU A 1 90 ? -9.218 -3.880 5.653 1.00 90.25 90 GLU A O 1
ATOM 725 N N . LEU A 1 91 ? -7.086 -3.449 5.119 1.00 90.62 91 LEU A N 1
ATOM 726 C CA . LEU A 1 91 ? -7.358 -2.101 4.633 1.00 90.62 91 LEU A CA 1
ATOM 727 C C . LEU A 1 91 ? -8.314 -2.125 3.431 1.00 90.62 91 LEU A C 1
ATOM 729 O O . LEU A 1 91 ? -9.260 -1.338 3.381 1.00 90.62 91 LEU A O 1
ATOM 733 N N . ASN A 1 92 ? -8.138 -3.068 2.503 1.00 91.75 92 ASN A N 1
ATOM 734 C CA . ASN A 1 92 ? -9.053 -3.252 1.381 1.00 91.75 92 ASN A CA 1
ATOM 735 C C . ASN A 1 92 ? -10.469 -3.620 1.852 1.00 91.75 92 ASN A C 1
ATOM 737 O O . ASN A 1 92 ? -11.444 -3.048 1.363 1.00 91.75 92 ASN A O 1
ATOM 741 N N . LYS A 1 93 ? -10.605 -4.497 2.857 1.00 90.69 93 LYS A N 1
ATOM 742 C CA . LYS A 1 93 ? -11.910 -4.841 3.455 1.00 90.69 93 LYS A CA 1
ATOM 743 C C . LYS A 1 93 ? -12.614 -3.618 4.035 1.00 90.69 93 LYS A C 1
ATOM 745 O O . LYS A 1 93 ? -13.810 -3.444 3.793 1.00 90.69 93 LYS A O 1
ATOM 750 N N . VAL A 1 94 ? -11.888 -2.750 4.744 1.00 91.38 94 VAL A N 1
ATOM 751 C CA . VAL A 1 94 ? -12.429 -1.484 5.275 1.00 91.38 94 VAL A CA 1
ATOM 752 C C . VAL A 1 94 ? -12.893 -0.560 4.145 1.00 91.38 94 VAL A C 1
ATOM 754 O O . VAL A 1 94 ? -13.934 0.088 4.262 1.00 91.38 94 VAL A O 1
ATOM 757 N N . LEU A 1 95 ? -12.176 -0.554 3.021 1.00 89.06 95 LEU A N 1
ATOM 758 C CA . LEU A 1 95 ? -12.518 0.214 1.822 1.00 89.06 95 LEU A CA 1
ATOM 759 C C . LEU A 1 95 ? -13.556 -0.465 0.910 1.00 89.06 95 LEU A C 1
ATOM 761 O O . LEU A 1 95 ? -13.847 0.042 -0.172 1.00 89.06 95 LEU A O 1
ATOM 765 N N . GLY A 1 96 ? -14.165 -1.572 1.347 1.00 89.88 96 GLY A N 1
ATOM 766 C CA . GLY A 1 96 ? -15.251 -2.243 0.630 1.00 89.88 96 GLY A CA 1
ATOM 767 C C . GLY A 1 96 ? -14.808 -3.290 -0.394 1.00 89.88 96 GLY A C 1
ATOM 768 O O . GLY A 1 96 ? -15.614 -3.661 -1.244 1.00 89.88 96 GLY A O 1
ATOM 769 N N . ASN A 1 97 ? -13.571 -3.791 -0.306 1.00 90.50 97 ASN A N 1
ATOM 770 C CA . ASN A 1 97 ? -12.957 -4.736 -1.250 1.00 90.50 97 ASN A CA 1
ATOM 771 C C . ASN A 1 97 ? -12.938 -4.216 -2.697 1.00 90.50 97 ASN A C 1
ATOM 773 O O . ASN A 1 97 ? -13.136 -4.968 -3.650 1.00 90.50 97 ASN A O 1
ATOM 777 N N . GLU A 1 98 ? -12.749 -2.906 -2.855 1.00 88.94 98 GLU A N 1
ATOM 778 C CA . GLU A 1 98 ? -12.729 -2.238 -4.157 1.00 88.94 98 GLU A CA 1
ATOM 779 C C . GLU A 1 98 ? -11.311 -2.059 -4.717 1.00 88.94 98 GLU A C 1
ATOM 781 O O . GLU A 1 98 ? -11.172 -1.562 -5.837 1.00 88.94 98 GLU A O 1
ATOM 786 N N . LEU A 1 99 ? -10.273 -2.425 -3.956 1.00 89.00 99 LEU A N 1
ATOM 787 C CA . LEU A 1 99 ? -8.878 -2.365 -4.381 1.00 89.00 99 LEU A CA 1
ATOM 788 C C . LEU A 1 99 ? -8.403 -3.720 -4.922 1.00 89.00 99 LEU A C 1
ATOM 790 O O . LEU A 1 99 ? -8.747 -4.774 -4.393 1.00 89.00 99 LEU A O 1
ATOM 794 N N . SER A 1 100 ? -7.568 -3.661 -5.953 1.00 89.25 100 SER A N 1
ATOM 795 C CA . SER A 1 100 ? -6.731 -4.751 -6.448 1.00 89.25 100 SER A CA 1
ATOM 796 C C . SER A 1 100 ? -5.285 -4.350 -6.195 1.00 89.25 100 SER A C 1
ATOM 798 O O . SER A 1 100 ? -4.840 -3.286 -6.643 1.00 89.25 100 SER A O 1
ATOM 800 N N . ILE A 1 101 ? -4.588 -5.161 -5.406 1.00 89.12 101 ILE A N 1
ATOM 801 C CA . ILE A 1 101 ? -3.287 -4.830 -4.832 1.00 89.12 101 ILE A CA 1
ATOM 802 C C . ILE A 1 101 ? -2.271 -5.770 -5.453 1.00 89.12 101 ILE A C 1
ATOM 804 O O . ILE A 1 101 ? -2.297 -6.972 -5.225 1.00 89.12 101 ILE A O 1
ATOM 808 N N . SER A 1 102 ? -1.379 -5.213 -6.261 1.00 88.69 102 SER A N 1
ATOM 809 C CA . SER A 1 102 ? -0.235 -5.933 -6.811 1.00 88.69 102 SER A CA 1
ATOM 810 C C . SER A 1 102 ? 1.020 -5.469 -6.089 1.00 88.69 102 SER A C 1
ATOM 812 O O . SER A 1 102 ? 1.190 -4.268 -5.890 1.00 88.69 102 SER A O 1
ATOM 814 N N . TYR A 1 103 ? 1.907 -6.374 -5.698 1.00 88.25 103 TYR A N 1
ATOM 815 C CA . TYR A 1 103 ? 3.145 -6.017 -5.018 1.00 88.25 103 TYR A CA 1
ATOM 816 C C . TYR A 1 103 ? 4.314 -6.910 -5.409 1.00 88.25 103 TYR A C 1
ATOM 818 O O . TYR A 1 103 ? 4.145 -8.057 -5.819 1.00 88.25 103 TYR A O 1
ATOM 826 N N . ARG A 1 104 ? 5.523 -6.372 -5.264 1.00 85.50 104 ARG A N 1
ATOM 827 C CA . ARG A 1 104 ? 6.766 -7.134 -5.369 1.00 85.50 104 ARG A CA 1
ATOM 828 C C . ARG A 1 104 ? 7.653 -6.886 -4.163 1.00 85.50 104 ARG A C 1
ATOM 830 O O . ARG A 1 104 ? 7.867 -5.738 -3.779 1.00 85.50 104 ARG A O 1
ATOM 837 N N . GLU A 1 105 ? 8.167 -7.966 -3.599 1.00 84.50 105 GLU A N 1
ATOM 838 C CA . GLU A 1 105 ? 9.101 -7.968 -2.480 1.00 84.50 105 GLU A CA 1
ATOM 839 C C . GLU A 1 105 ? 10.540 -7.974 -2.997 1.00 84.50 105 GLU A C 1
ATOM 841 O O . GLU A 1 105 ? 10.907 -8.762 -3.873 1.00 84.50 105 GLU A O 1
ATOM 846 N N . ILE A 1 106 ? 11.364 -7.113 -2.418 1.00 81.19 106 ILE A N 1
ATOM 847 C CA . ILE A 1 106 ? 12.786 -6.939 -2.689 1.00 81.19 106 ILE A CA 1
ATOM 848 C C . ILE A 1 106 ? 13.508 -7.190 -1.360 1.00 81.19 106 ILE A C 1
ATOM 850 O O . ILE A 1 106 ? 13.265 -6.507 -0.364 1.00 81.19 106 ILE A O 1
ATOM 854 N N . GLU A 1 107 ? 14.381 -8.198 -1.320 1.00 74.69 107 GLU A N 1
ATOM 855 C CA . GLU A 1 107 ? 15.134 -8.563 -0.114 1.00 74.69 107 GLU A CA 1
ATOM 856 C C . GLU A 1 107 ? 16.626 -8.281 -0.316 1.00 74.69 107 GLU A C 1
ATOM 858 O O . GLU A 1 107 ? 17.190 -8.498 -1.386 1.00 74.69 107 GLU A O 1
ATOM 863 N N . CYS A 1 108 ? 17.322 -7.854 0.735 1.00 64.44 108 CYS A N 1
ATOM 864 C CA . CYS A 1 108 ? 18.772 -7.705 0.691 1.00 64.44 108 CYS A CA 1
ATOM 865 C C . CYS A 1 108 ? 19.472 -9.025 0.280 1.00 64.44 108 CYS A C 1
ATOM 867 O O . CYS A 1 108 ? 19.536 -9.977 1.056 1.00 64.44 108 CYS A O 1
ATOM 869 N N . GLY A 1 109 ? 20.025 -9.070 -0.939 1.00 64.31 109 GLY A N 1
ATOM 870 C CA . GLY A 1 109 ? 20.718 -10.237 -1.512 1.00 64.31 109 GLY A CA 1
ATOM 871 C C . GLY A 1 109 ? 19.979 -10.931 -2.666 1.00 64.31 109 GLY A C 1
ATOM 872 O O . GLY A 1 109 ? 20.609 -11.696 -3.405 1.00 64.31 109 GLY A O 1
ATOM 873 N N . CYS A 1 110 ? 18.699 -10.609 -2.873 1.00 59.22 110 CYS A N 1
ATOM 874 C CA . CYS A 1 110 ? 17.879 -11.050 -4.003 1.00 59.22 110 CYS A CA 1
ATOM 875 C C . CYS A 1 110 ? 17.280 -9.819 -4.701 1.00 59.22 110 CYS A C 1
ATOM 877 O O . CYS A 1 110 ? 16.677 -8.985 -4.040 1.00 59.22 110 CYS A O 1
ATOM 879 N N . GLU A 1 111 ? 17.426 -9.679 -6.024 1.00 67.44 111 GLU A N 1
ATOM 880 C CA . GLU A 1 111 ? 16.854 -8.516 -6.731 1.00 67.44 111 GLU A CA 1
ATOM 881 C C . GLU A 1 111 ? 15.327 -8.458 -6.572 1.00 67.44 111 GLU A C 1
ATOM 883 O O . GLU A 1 111 ? 14.784 -7.406 -6.253 1.00 67.44 111 GLU A O 1
ATOM 888 N N . ILE A 1 112 ? 14.642 -9.595 -6.740 1.00 67.62 112 ILE A N 1
ATOM 889 C CA . ILE A 1 112 ? 13.201 -9.749 -6.500 1.00 67.62 112 ILE A CA 1
ATOM 890 C C . ILE A 1 112 ? 12.979 -11.085 -5.796 1.00 67.62 112 ILE A C 1
ATOM 892 O O . ILE A 1 112 ? 13.365 -12.136 -6.316 1.00 67.62 112 ILE A O 1
ATOM 896 N N . PHE A 1 113 ? 12.358 -11.038 -4.621 1.00 68.25 113 PHE A N 1
ATOM 897 C CA . PHE A 1 113 ? 12.075 -12.204 -3.789 1.00 68.25 113 PHE A CA 1
ATOM 898 C C . PHE A 1 113 ? 10.700 -12.809 -4.099 1.00 68.25 113 PHE A C 1
ATOM 900 O O . PHE A 1 113 ? 10.583 -14.019 -4.280 1.00 68.25 113 PHE A O 1
ATOM 907 N N . HIS A 1 114 ? 9.667 -11.977 -4.236 1.00 73.62 114 HIS A N 1
ATOM 908 C CA . HIS A 1 114 ? 8.300 -12.425 -4.503 1.00 73.62 114 HIS A CA 1
ATOM 909 C C . HIS A 1 114 ? 7.541 -11.395 -5.339 1.00 73.62 114 HIS A C 1
ATOM 911 O O . HIS A 1 114 ? 7.805 -10.200 -5.237 1.00 73.62 114 HIS A O 1
ATOM 917 N N . VAL A 1 115 ? 6.599 -11.852 -6.164 1.00 79.56 115 VAL A N 1
ATOM 918 C CA . VAL A 1 115 ? 5.701 -10.994 -6.944 1.00 79.56 115 VAL A CA 1
ATOM 919 C C . VAL A 1 115 ? 4.290 -11.557 -6.833 1.00 79.56 115 VAL A C 1
ATOM 921 O O . VAL A 1 115 ? 4.057 -12.713 -7.187 1.00 79.56 115 VAL A O 1
ATOM 924 N N . HIS A 1 116 ? 3.361 -10.724 -6.377 1.00 80.50 116 HIS A N 1
ATOM 925 C CA . HIS A 1 116 ? 1.921 -10.939 -6.462 1.00 80.50 116 HIS A CA 1
ATOM 926 C C . HIS A 1 116 ? 1.358 -9.876 -7.401 1.00 80.50 116 HIS A C 1
ATOM 928 O O . HIS A 1 116 ? 1.268 -8.707 -7.035 1.00 80.50 116 HIS A O 1
ATOM 934 N N . ASP A 1 117 ? 1.040 -10.248 -8.639 1.00 78.00 117 ASP A N 1
ATOM 935 C CA . ASP A 1 117 ? 0.593 -9.297 -9.659 1.00 78.00 117 ASP A CA 1
ATOM 936 C C . ASP A 1 117 ? -0.782 -9.670 -10.211 1.00 78.00 117 ASP A C 1
ATOM 938 O O . ASP A 1 117 ? -0.936 -10.592 -11.011 1.00 78.00 117 ASP A O 1
ATOM 942 N N . GLU A 1 118 ? -1.794 -8.923 -9.783 1.00 76.69 118 GLU A N 1
ATOM 943 C CA . GLU A 1 118 ? -3.169 -9.048 -10.272 1.00 76.69 118 GLU A CA 1
ATOM 944 C C . GLU A 1 118 ? -3.408 -8.190 -11.522 1.00 76.69 118 GLU A C 1
ATOM 946 O O . GLU A 1 118 ? -4.337 -8.441 -12.293 1.00 76.69 118 GLU A O 1
ATOM 951 N N . GLY A 1 119 ? -2.587 -7.152 -11.717 1.00 66.81 119 GLY A N 1
ATOM 952 C CA . GLY A 1 119 ? -2.798 -6.110 -12.719 1.00 66.81 119 GLY A CA 1
ATOM 953 C C . GLY A 1 119 ? -1.885 -6.175 -13.943 1.00 66.81 119 GLY A C 1
ATOM 954 O O . GLY A 1 119 ? -2.070 -5.367 -14.858 1.00 66.81 119 GLY A O 1
ATOM 955 N N . GLY A 1 120 ? -0.926 -7.103 -13.980 1.00 75.50 120 GLY A N 1
ATOM 956 C CA . GLY A 1 120 ? 0.062 -7.223 -15.057 1.00 75.50 120 GLY A CA 1
ATOM 957 C C . GLY A 1 120 ? 1.069 -6.069 -15.071 1.00 75.50 120 GLY A C 1
ATOM 958 O O . GLY A 1 120 ? 1.483 -5.607 -16.136 1.00 75.50 120 GLY A O 1
ATOM 959 N N . PHE A 1 121 ? 1.400 -5.533 -13.899 1.00 74.88 121 PHE A N 1
ATOM 960 C CA . PHE A 1 121 ? 2.315 -4.414 -13.730 1.00 74.88 121 PHE A CA 1
ATOM 961 C C . PHE A 1 121 ? 3.791 -4.785 -13.633 1.00 74.88 121 PHE A C 1
ATOM 963 O O . PHE A 1 121 ? 4.640 -3.890 -13.765 1.00 74.88 121 PHE A O 1
ATOM 970 N N . PHE A 1 122 ? 4.083 -6.040 -13.316 1.00 76.06 122 PHE A N 1
ATOM 971 C CA . PHE A 1 122 ? 5.419 -6.543 -13.054 1.00 76.06 122 PHE A CA 1
ATOM 972 C C . PHE A 1 122 ? 5.727 -7.636 -14.084 1.00 76.06 122 PHE A C 1
ATOM 974 O O . PHE A 1 122 ? 5.022 -8.640 -14.144 1.00 76.06 122 PHE A O 1
ATOM 981 N N . PRO A 1 123 ? 6.732 -7.447 -14.959 1.00 70.75 123 PRO A N 1
ATOM 982 C CA . PRO A 1 123 ? 7.077 -8.446 -15.968 1.00 70.75 123 PRO A CA 1
ATOM 983 C C . PRO A 1 123 ? 7.734 -9.710 -15.384 1.00 70.75 123 PRO A C 1
ATOM 985 O O . PRO A 1 123 ? 7.987 -10.654 -16.132 1.00 70.75 123 PRO A O 1
ATOM 988 N N . GLU A 1 124 ? 8.073 -9.729 -14.093 1.00 66.31 124 GLU A N 1
ATOM 989 C CA . GLU A 1 124 ? 8.846 -10.798 -13.463 1.00 66.31 124 GLU A CA 1
ATOM 990 C C . GLU A 1 124 ? 7.955 -11.922 -12.889 1.00 66.31 124 GLU A C 1
ATOM 992 O O . GLU A 1 124 ? 7.183 -11.707 -11.962 1.00 66.31 124 GLU A O 1
ATOM 997 N N . GLU A 1 125 ? 8.107 -13.158 -13.384 1.00 56.78 125 GLU A N 1
ATOM 998 C CA . GLU A 1 125 ? 7.311 -14.338 -12.977 1.00 56.78 125 GLU A CA 1
ATOM 999 C C . GLU A 1 125 ? 7.788 -15.028 -11.674 1.00 56.78 125 GLU A C 1
ATOM 1001 O O . GLU A 1 125 ? 7.494 -16.200 -11.477 1.00 56.78 125 GLU A O 1
ATOM 1006 N N . CYS A 1 126 ? 8.457 -14.311 -10.761 1.00 56.84 126 CYS A N 1
ATOM 1007 C CA . CYS A 1 126 ? 9.132 -14.764 -9.523 1.00 56.84 126 CYS A CA 1
ATOM 1008 C C . CYS A 1 126 ? 10.622 -15.172 -9.631 1.00 56.84 126 CYS A C 1
ATOM 1010 O O . CYS A 1 126 ? 11.113 -15.620 -10.664 1.00 56.84 126 CYS A O 1
ATOM 1012 N N . CYS A 1 127 ? 11.320 -14.927 -8.513 1.00 50.25 127 CYS A N 1
ATOM 1013 C CA . CYS A 1 127 ? 12.744 -15.076 -8.193 1.00 50.25 127 CYS A CA 1
ATOM 1014 C C . CYS A 1 127 ? 13.743 -14.925 -9.363 1.00 50.25 127 CYS A C 1
ATOM 1016 O O . CYS A 1 127 ? 14.088 -15.890 -10.054 1.00 50.25 127 CYS A O 1
ATOM 1018 N N . VAL A 1 128 ? 14.323 -13.726 -9.492 1.00 48.75 128 VAL A N 1
ATOM 1019 C CA . VAL A 1 128 ? 15.573 -13.499 -10.236 1.00 48.75 128 VAL A CA 1
ATOM 1020 C C . VAL A 1 128 ? 16.703 -13.463 -9.211 1.00 48.75 128 VAL A C 1
ATOM 1022 O O . VAL A 1 128 ? 16.714 -12.637 -8.295 1.00 48.75 128 VAL A O 1
ATOM 1025 N N . SER A 1 129 ? 17.630 -14.416 -9.306 1.00 44.66 129 SER A N 1
ATOM 1026 C CA . SER A 1 129 ? 18.829 -14.409 -8.464 1.00 44.66 129 SER A CA 1
ATOM 1027 C C . SER A 1 129 ? 19.666 -13.160 -8.758 1.00 44.66 129 SER A C 1
ATOM 1029 O O . SER A 1 129 ? 19.639 -12.645 -9.871 1.00 44.66 129 SER A O 1
ATOM 1031 N N . SER A 1 130 ? 20.466 -12.694 -7.796 1.00 46.91 130 SER A N 1
ATOM 1032 C CA . SER A 1 130 ? 21.349 -11.514 -7.920 1.00 46.91 130 SER A CA 1
ATOM 1033 C C . SER A 1 130 ? 22.430 -11.607 -9.019 1.00 46.91 130 SER A C 1
ATOM 1035 O O . SER A 1 130 ? 23.262 -10.715 -9.163 1.00 46.91 130 SER A O 1
ATOM 1037 N N . SER A 1 131 ? 22.428 -12.685 -9.807 1.00 54.56 131 SER A N 1
ATOM 1038 C CA . SER A 1 131 ? 23.221 -12.889 -11.021 1.00 54.56 131 SER A CA 1
ATOM 1039 C C . SER A 1 131 ? 22.402 -12.781 -12.323 1.00 54.56 131 SER A C 1
ATOM 1041 O O . SER A 1 131 ? 22.935 -13.081 -13.392 1.00 54.56 131 SER A O 1
ATOM 1043 N N . GLY A 1 132 ? 21.129 -12.368 -12.263 1.00 47.19 132 GLY A N 1
ATOM 1044 C CA . GLY A 1 132 ? 20.233 -12.226 -13.419 1.00 47.19 132 GLY A CA 1
ATOM 1045 C C . GLY A 1 132 ? 19.697 -13.551 -13.980 1.00 47.19 132 GLY A C 1
ATOM 1046 O O . GLY A 1 132 ? 19.095 -13.568 -15.052 1.00 47.19 132 GLY A O 1
ATOM 1047 N N . GLY A 1 133 ? 19.935 -14.674 -13.294 1.00 36.88 133 GLY A N 1
ATOM 1048 C CA . GLY A 1 133 ? 19.383 -15.976 -13.664 1.00 36.88 133 GLY A CA 1
ATOM 1049 C C . GLY A 1 133 ? 18.088 -16.268 -12.911 1.00 36.88 133 GLY A C 1
ATOM 1050 O O . GLY A 1 133 ? 18.041 -16.101 -11.689 1.00 36.88 133 GLY A O 1
ATOM 1051 N N . ASN A 1 134 ? 17.060 -16.750 -13.615 1.00 46.19 134 ASN A N 1
ATOM 1052 C CA . ASN A 1 134 ? 15.894 -17.381 -12.988 1.00 46.19 134 ASN A CA 1
ATOM 1053 C C . ASN A 1 134 ? 16.385 -18.491 -12.047 1.00 46.19 134 ASN A C 1
ATOM 1055 O O . ASN A 1 134 ? 17.282 -19.256 -12.417 1.00 46.19 134 ASN A O 1
ATOM 1059 N N . PHE A 1 135 ? 15.803 -18.615 -10.852 1.00 48.69 135 PHE A N 1
ATOM 1060 C CA . PHE A 1 135 ? 16.050 -19.802 -10.033 1.00 48.69 135 PHE A CA 1
ATOM 1061 C C . PHE A 1 135 ? 15.585 -21.027 -10.830 1.00 48.69 135 PHE A C 1
ATOM 1063 O O . PHE A 1 135 ? 14.425 -21.103 -11.235 1.00 48.69 135 PHE A O 1
ATOM 1070 N N . GLU A 1 136 ? 16.489 -21.968 -11.117 1.00 48.94 136 GLU A N 1
ATOM 1071 C CA . GLU A 1 136 ? 16.142 -2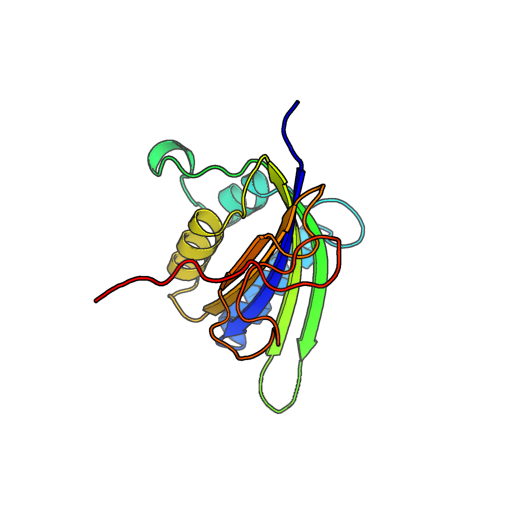3.184 -11.851 1.00 48.94 136 GLU A CA 1
ATOM 1072 C C . GLU A 1 136 ? 15.060 -23.966 -11.091 1.00 48.94 136 GLU A C 1
ATOM 1074 O O . GLU A 1 136 ? 15.320 -24.676 -10.126 1.00 48.94 136 GLU A O 1
ATOM 1079 N N . SER A 1 137 ? 13.822 -23.808 -11.556 1.00 42.84 137 SER A N 1
ATOM 1080 C CA . SER A 1 137 ? 12.665 -24.673 -11.360 1.00 42.84 137 SER A CA 1
ATOM 1081 C C . SER A 1 137 ? 12.485 -25.285 -9.962 1.00 42.84 137 SER A C 1
ATOM 1083 O O . SER A 1 137 ? 12.829 -26.446 -9.726 1.00 42.84 137 SER A O 1
ATOM 1085 N N . ALA A 1 138 ? 11.735 -24.609 -9.094 1.00 40.16 138 ALA A N 1
ATOM 1086 C CA . ALA A 1 138 ? 10.816 -25.346 -8.233 1.00 40.16 138 ALA A CA 1
ATOM 1087 C C . ALA A 1 138 ? 9.651 -25.828 -9.114 1.00 40.16 138 ALA A C 1
ATOM 1089 O O . ALA A 1 138 ? 8.614 -25.180 -9.224 1.00 40.16 138 ALA A O 1
ATOM 1090 N N . ARG A 1 139 ? 9.845 -26.955 -9.818 1.00 36.06 139 ARG A N 1
ATOM 1091 C CA . ARG A 1 139 ? 8.733 -27.682 -10.441 1.00 36.06 139 ARG A CA 1
ATOM 1092 C C . ARG A 1 139 ? 7.755 -28.060 -9.329 1.00 36.06 139 ARG A C 1
ATOM 1094 O O . ARG A 1 139 ? 7.993 -29.024 -8.607 1.00 36.06 139 ARG A O 1
ATOM 1101 N N . CYS A 1 140 ? 6.664 -27.313 -9.205 1.00 33.69 140 CYS A N 1
ATOM 1102 C CA . CYS A 1 140 ? 5.478 -27.778 -8.507 1.00 33.69 140 CYS A CA 1
ATOM 1103 C C . CYS A 1 140 ? 4.909 -28.926 -9.353 1.00 33.69 140 CYS A C 1
ATOM 1105 O O . CYS A 1 140 ? 4.322 -28.707 -10.412 1.00 33.69 140 CYS A O 1
ATOM 1107 N N . GLY A 1 141 ? 5.234 -30.158 -8.964 1.00 37.75 141 GLY A N 1
ATOM 1108 C CA . GLY A 1 141 ? 4.651 -31.351 -9.558 1.00 37.75 141 GLY A CA 1
ATOM 1109 C C . GLY A 1 141 ? 3.181 -31.439 -9.164 1.00 37.75 141 GLY A C 1
ATOM 1110 O O . GLY A 1 141 ? 2.880 -31.526 -7.975 1.00 37.75 141 GLY A O 1
ATOM 1111 N N . TYR A 1 142 ? 2.302 -31.412 -10.164 1.00 36.25 142 TYR A N 1
ATOM 1112 C CA . TYR A 1 142 ? 0.991 -32.055 -10.091 1.00 36.25 142 TYR A CA 1
ATOM 1113 C C . TYR A 1 142 ? 1.139 -33.540 -10.432 1.00 36.25 142 TYR A C 1
ATOM 1115 O O . TYR A 1 142 ? 1.954 -33.851 -11.335 1.00 36.25 142 TYR A O 1
#

Secondary structure (DSSP, 8-state):
-PPEEEEEEEEEE-HHHHHHHHHHHHHHTTTTS-EEHHHHHHHHT--HHHHT----EEEEEEEEEEETTEEEEEEEEEEESS--HHHHHHHHHHTTS-EEEEEEEEETTEEEEEEE-SSS-----S-EETTSPBP-------

Foldseek 3Di:
DFWKKKKKKKKFFDPVLLVVVVVVCVVQPALNDWAQQVVVCVVLVNPCVVVVADSAKTWNHWDWDADPVGIMIMTMMIGTPDDSVVSVVVSCVSSVVGMDMWMWIQTVQWRTADTDDPPCPDPDPHTQGPVRDRDPDPPPDD

pLDDT: mean 79.72, std 16.24, range [33.69, 95.06]

Radius of gyration: 15.74 Å; chains: 1; bounding box: 38×47×36 Å

Sequence (142 aa):
MSNICDTQYKVRGSHKALSDLWNTLQMMGVNSKDVYLYKLAEHYGIDCEHSGISVRGHIYWAEFEDNKDGGLLSFDTESAWTACDLFFDELNKVLGNELSISYREIECGCEIFHVHDEGGFFPEECCVSSSGGNFESARCGY